Protein AF-A0A2M8G956-F1 (afdb_monomer_lite)

Radius of gyration: 16.36 Å; chains: 1; bounding box: 60×36×27 Å

Structure (mmCIF, N/CA/C/O backbone):
data_AF-A0A2M8G956-F1
#
_entry.id   AF-A0A2M8G956-F1
#
loop_
_atom_site.group_PDB
_atom_site.id
_atom_site.type_symbol
_atom_site.label_atom_id
_atom_site.label_alt_id
_atom_site.label_comp_id
_atom_site.label_asym_id
_atom_site.label_entity_id
_atom_site.label_seq_id
_atom_site.pdbx_PDB_ins_code
_atom_site.Cartn_x
_atom_site.Cartn_y
_atom_site.Cartn_z
_atom_site.occupancy
_atom_site.B_iso_or_equiv
_atom_site.auth_seq_id
_atom_site.auth_comp_id
_atom_site.auth_asym_id
_atom_site.auth_atom_id
_atom_site.pdbx_PDB_model_num
ATOM 1 N N . MET A 1 1 ? -43.376 10.471 1.735 1.00 38.88 1 MET A N 1
ATOM 2 C CA . MET A 1 1 ? -42.610 9.572 2.626 1.00 38.88 1 MET A CA 1
ATOM 3 C C . MET A 1 1 ? -41.142 9.960 2.538 1.00 38.88 1 MET A C 1
ATOM 5 O O . MET A 1 1 ? -40.530 9.727 1.507 1.00 38.88 1 MET A O 1
ATOM 9 N N . ALA A 1 2 ? -40.607 10.634 3.558 1.00 41.34 2 ALA A N 1
ATOM 10 C CA . ALA A 1 2 ? -39.191 10.993 3.606 1.00 41.34 2 ALA A CA 1
ATOM 11 C C . ALA A 1 2 ? -38.370 9.725 3.883 1.00 41.34 2 ALA A C 1
ATOM 13 O O . ALA A 1 2 ? -38.506 9.117 4.947 1.00 41.34 2 ALA A O 1
ATOM 14 N N . GLY A 1 3 ? -37.572 9.292 2.905 1.00 44.88 3 GLY A N 1
ATOM 15 C CA . GLY A 1 3 ? -36.622 8.199 3.086 1.00 44.88 3 GLY A CA 1
ATOM 16 C C . GLY A 1 3 ? -35.641 8.575 4.189 1.00 44.88 3 GLY A C 1
ATOM 17 O O . GLY A 1 3 ? -35.037 9.646 4.143 1.00 44.88 3 GLY A O 1
ATOM 18 N N . LYS A 1 4 ? -35.521 7.725 5.211 1.00 47.22 4 LYS A N 1
ATOM 19 C CA . LYS A 1 4 ? -34.513 7.879 6.262 1.00 47.22 4 LYS A CA 1
ATOM 20 C C . LYS A 1 4 ? -33.153 8.004 5.576 1.00 47.22 4 LYS A C 1
ATOM 22 O O . LYS A 1 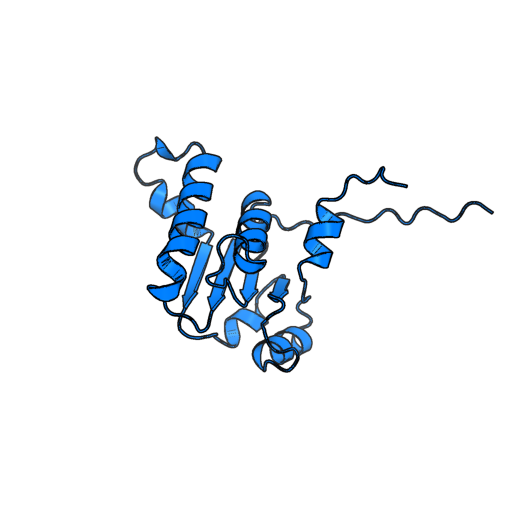4 ? -32.704 7.056 4.944 1.00 47.22 4 LYS A O 1
ATOM 27 N N . SER A 1 5 ? -32.530 9.176 5.680 1.00 52.44 5 SER A N 1
ATOM 28 C CA . SER A 1 5 ? -31.130 9.374 5.316 1.00 52.44 5 SER A CA 1
ATOM 29 C C . SER A 1 5 ? -30.309 8.358 6.111 1.00 52.44 5 SER A C 1
ATOM 31 O O . SER A 1 5 ? -30.156 8.484 7.328 1.00 52.44 5 SER A O 1
ATOM 33 N N . GLU A 1 6 ? -29.849 7.298 5.447 1.00 54.38 6 GLU A N 1
ATOM 34 C CA . GLU A 1 6 ? -28.835 6.418 6.009 1.00 54.38 6 GLU A CA 1
ATOM 35 C C . GLU A 1 6 ? -27.592 7.280 6.223 1.00 54.38 6 GLU A C 1
ATOM 37 O O . GLU A 1 6 ? -26.935 7.706 5.271 1.00 54.38 6 GLU A O 1
ATOM 42 N N . ARG A 1 7 ? -27.286 7.604 7.484 1.00 55.47 7 ARG A N 1
ATOM 43 C CA . ARG A 1 7 ? -26.011 8.234 7.823 1.00 55.47 7 ARG A CA 1
ATOM 44 C C . ARG A 1 7 ? -24.909 7.282 7.379 1.00 55.47 7 ARG A C 1
ATOM 46 O O . ARG A 1 7 ? -24.701 6.247 8.007 1.00 55.47 7 ARG A O 1
ATOM 53 N N . ILE A 1 8 ? -24.187 7.650 6.325 1.00 61.84 8 ILE A N 1
ATOM 54 C CA . ILE A 1 8 ? -22.950 6.975 5.942 1.00 61.84 8 ILE A CA 1
ATOM 55 C C . ILE A 1 8 ? -21.970 7.178 7.102 1.00 61.84 8 ILE A C 1
ATOM 57 O O . ILE A 1 8 ? -21.459 8.282 7.320 1.00 61.84 8 ILE A O 1
ATOM 61 N N . VAL A 1 9 ? -21.760 6.126 7.895 1.00 68.19 9 VAL A N 1
ATOM 62 C CA . VAL A 1 9 ? -20.783 6.118 8.987 1.00 68.19 9 VAL A CA 1
ATOM 63 C C . VAL A 1 9 ? -19.394 6.102 8.358 1.00 68.19 9 VAL A C 1
ATOM 65 O O . VAL A 1 9 ? -19.026 5.121 7.716 1.00 68.19 9 VAL A O 1
ATOM 68 N N . LYS A 1 10 ? -18.626 7.184 8.537 1.00 78.75 10 LYS A N 1
ATOM 69 C CA . LYS A 1 10 ? -17.237 7.253 8.063 1.00 78.75 10 LYS A CA 1
ATOM 70 C C . LYS A 1 10 ? -16.395 6.155 8.697 1.00 78.75 10 LYS A C 1
ATOM 72 O O . LYS A 1 10 ? -16.412 5.968 9.917 1.00 78.75 10 LYS A O 1
ATOM 77 N N . MET A 1 11 ? -15.611 5.471 7.876 1.00 86.94 11 MET A N 1
ATOM 78 C CA . MET A 1 11 ? -14.684 4.450 8.343 1.00 86.94 11 MET A CA 1
ATOM 79 C C . MET A 1 11 ? -13.494 5.081 9.087 1.00 86.94 11 MET A C 1
ATOM 81 O O . MET A 1 11 ? -12.923 6.089 8.664 1.00 86.94 11 MET A O 1
ATOM 85 N N . ASN A 1 12 ? -13.071 4.463 10.195 1.00 90.62 12 ASN A N 1
ATOM 86 C CA . ASN A 1 12 ? -11.861 4.863 10.916 1.00 90.62 12 ASN A CA 1
ATOM 87 C C . ASN A 1 12 ? -10.658 4.013 10.480 1.00 90.62 12 ASN A C 1
ATOM 89 O O . ASN A 1 12 ? -10.608 2.808 10.732 1.00 90.62 12 ASN A O 1
ATOM 93 N N . PHE A 1 13 ? -9.668 4.665 9.869 1.00 93.56 13 PHE A N 1
ATOM 94 C CA . PHE A 1 13 ? -8.427 4.041 9.398 1.00 93.56 13 PHE A CA 1
ATOM 95 C C . PHE A 1 13 ? -7.213 4.310 10.306 1.00 93.56 13 PHE A C 1
ATOM 97 O O . PHE A 1 13 ? -6.128 3.790 10.046 1.00 93.56 13 PHE A O 1
ATOM 104 N N . GLY A 1 14 ? -7.362 5.107 11.368 1.00 92.06 14 GLY A N 1
ATOM 105 C CA . GLY A 1 14 ? -6.257 5.455 12.262 1.00 92.06 14 GLY A CA 1
ATOM 106 C C . GLY A 1 14 ? -5.654 4.223 12.940 1.00 92.06 14 GLY A C 1
ATOM 107 O O . GLY A 1 14 ? -6.378 3.396 13.487 1.00 92.06 14 GLY A O 1
ATOM 108 N N . ASN A 1 15 ? -4.322 4.092 12.891 1.00 91.69 15 ASN A N 1
ATOM 109 C CA . ASN A 1 15 ? -3.542 2.964 13.427 1.00 91.69 15 ASN A CA 1
ATOM 110 C C . ASN A 1 15 ? -3.891 1.573 12.850 1.00 91.69 15 ASN A C 1
ATOM 112 O O . ASN A 1 15 ? -3.291 0.577 13.256 1.00 91.69 15 ASN A O 1
ATOM 116 N N . LYS A 1 16 ? -4.805 1.489 11.877 1.00 95.75 16 LYS A N 1
ATOM 117 C CA . LYS A 1 16 ? -5.182 0.239 11.211 1.00 95.75 16 LYS A CA 1
ATOM 118 C C . LYS A 1 16 ? -4.079 -0.242 10.277 1.00 95.75 16 LYS A C 1
ATOM 120 O O . LYS A 1 16 ? -3.449 0.572 9.601 1.00 95.75 16 LYS A O 1
ATOM 125 N N . LYS A 1 17 ? -3.850 -1.556 10.224 1.00 97.12 17 LYS A N 1
ATOM 126 C CA . LYS A 1 17 ? -2.932 -2.198 9.275 1.00 97.12 17 LYS A CA 1
ATOM 127 C C . LYS A 1 17 ? -3.629 -2.318 7.926 1.00 97.12 17 LYS A C 1
ATOM 129 O O . LYS A 1 17 ? -4.493 -3.173 7.739 1.00 97.12 17 LYS A O 1
ATOM 134 N N . ILE A 1 18 ? -3.247 -1.465 6.984 1.00 97.88 18 ILE A N 1
ATOM 135 C CA . ILE A 1 18 ? -3.826 -1.432 5.642 1.00 97.88 18 ILE A CA 1
ATOM 136 C C . ILE A 1 18 ? -2.815 -1.972 4.647 1.00 97.88 18 ILE A C 1
ATOM 138 O O . ILE A 1 18 ? -1.702 -1.455 4.522 1.00 97.88 18 ILE A O 1
ATOM 142 N N . ILE A 1 19 ? -3.222 -3.003 3.913 1.00 98.31 19 ILE A N 1
ATOM 143 C CA . ILE A 1 19 ? -2.446 -3.507 2.786 1.00 98.31 19 ILE A CA 1
ATOM 144 C C . ILE A 1 19 ? -2.890 -2.818 1.517 1.00 98.31 19 ILE A C 1
ATOM 146 O O . ILE A 1 19 ? -4.066 -2.843 1.170 1.00 98.31 19 ILE A O 1
ATOM 150 N N . ILE A 1 20 ? -1.930 -2.268 0.787 1.00 98.19 20 ILE A N 1
ATOM 151 C CA . ILE A 1 20 ? -2.147 -1.742 -0.556 1.00 98.19 20 ILE A CA 1
ATOM 152 C C . ILE A 1 20 ? -1.557 -2.751 -1.524 1.00 98.19 20 ILE A C 1
ATOM 154 O O . ILE A 1 20 ? -0.337 -2.875 -1.642 1.00 98.19 20 ILE A O 1
ATOM 158 N N . MET A 1 21 ? -2.433 -3.503 -2.187 1.00 98.12 21 MET A N 1
ATOM 159 C CA . MET A 1 21 ? -2.035 -4.470 -3.199 1.00 98.12 21 MET A CA 1
ATOM 160 C C . MET A 1 21 ? -2.024 -3.785 -4.566 1.00 98.12 21 MET A C 1
ATOM 162 O O . MET A 1 21 ? -3.079 -3.492 -5.131 1.00 98.12 21 MET A O 1
ATOM 166 N N . GLY A 1 22 ? -0.818 -3.551 -5.082 1.00 97.25 22 GLY A N 1
ATOM 167 C CA . GLY A 1 22 ? -0.551 -2.830 -6.322 1.00 97.25 22 GLY A CA 1
ATOM 168 C C . GLY A 1 22 ? -0.388 -1.329 -6.089 1.00 97.25 22 GLY A C 1
ATOM 169 O O . GLY A 1 22 ? -1.371 -0.589 -6.077 1.00 97.25 22 GLY A O 1
ATOM 170 N N . LEU A 1 23 ? 0.856 -0.861 -5.969 1.00 96.75 23 LEU A N 1
ATOM 171 C CA . LEU A 1 23 ? 1.163 0.573 -5.964 1.00 96.75 23 LEU A CA 1
ATOM 172 C C . LEU A 1 23 ? 0.998 1.152 -7.375 1.00 96.75 23 LEU A C 1
ATOM 174 O O . LEU A 1 23 ? 0.397 2.210 -7.551 1.00 96.75 23 LEU A O 1
ATOM 178 N N . GLY A 1 24 ? 1.477 0.411 -8.381 1.00 95.12 24 GLY A N 1
ATOM 179 C CA . GLY A 1 24 ? 1.518 0.867 -9.768 1.00 95.12 24 GLY A CA 1
ATOM 180 C C . GLY A 1 24 ? 2.617 1.903 -10.025 1.00 95.12 24 GLY A C 1
ATOM 181 O O . GLY A 1 24 ? 3.129 2.533 -9.109 1.00 95.12 24 GLY A O 1
ATOM 182 N N . SER A 1 25 ? 3.008 2.062 -11.290 1.00 93.62 25 SER A N 1
ATOM 183 C CA . SER A 1 25 ? 4.032 3.029 -11.719 1.00 93.62 25 SER A CA 1
ATOM 184 C C . SER A 1 25 ? 3.436 4.336 -12.252 1.00 93.62 25 SER A C 1
ATOM 186 O O . SER A 1 25 ? 4.138 5.344 -12.322 1.00 93.62 25 SER A O 1
ATOM 188 N N . TYR A 1 26 ? 2.145 4.340 -12.605 1.00 94.19 26 TYR A N 1
ATOM 189 C CA . TYR A 1 26 ? 1.471 5.506 -13.172 1.00 94.19 26 TYR A CA 1
ATOM 190 C C . TYR A 1 26 ? 1.423 6.663 -12.172 1.00 94.19 26 TYR A C 1
ATOM 192 O O . TYR A 1 26 ? 1.051 6.460 -11.014 1.00 94.19 26 TYR A O 1
ATOM 200 N N . LYS A 1 27 ? 1.804 7.869 -12.623 1.00 90.06 27 LYS A N 1
ATOM 201 C CA . LYS A 1 27 ? 1.970 9.060 -11.772 1.00 90.06 27 LYS A CA 1
ATOM 202 C C . LYS A 1 27 ? 0.754 9.284 -10.883 1.00 90.06 27 LYS A C 1
ATOM 204 O O . LYS A 1 27 ? 0.935 9.404 -9.679 1.00 90.06 27 LYS A O 1
ATOM 209 N N . ASP A 1 28 ? -0.441 9.234 -11.459 1.00 90.81 28 ASP A N 1
ATOM 210 C CA . ASP A 1 28 ? -1.705 9.501 -10.767 1.00 90.81 28 ASP A CA 1
ATOM 211 C C . ASP A 1 28 ? -2.566 8.235 -10.661 1.00 90.81 28 ASP A C 1
ATOM 213 O O . ASP A 1 28 ? -3.785 8.249 -10.811 1.00 90.81 28 ASP A O 1
ATOM 217 N N . GLY A 1 29 ? -1.900 7.097 -10.434 1.00 93.06 29 GLY A N 1
ATOM 218 C CA . GLY A 1 29 ? -2.551 5.802 -10.270 1.00 93.06 29 GLY A CA 1
ATOM 219 C C . GLY A 1 29 ? -3.298 5.669 -8.941 1.00 93.06 29 GLY A C 1
ATOM 220 O O . GLY A 1 29 ? -2.931 6.261 -7.926 1.00 93.06 29 GLY A O 1
ATOM 221 N N . SER A 1 30 ? -4.312 4.807 -8.925 1.00 94.12 30 SER A N 1
ATOM 222 C CA . SER A 1 30 ? -5.104 4.478 -7.730 1.00 94.12 30 SER A CA 1
ATOM 223 C C . SER A 1 30 ? -4.254 4.025 -6.541 1.00 94.12 30 SER A C 1
ATOM 225 O O . SER A 1 30 ? -4.509 4.429 -5.412 1.00 94.12 30 SER A O 1
ATOM 227 N N . GLY A 1 31 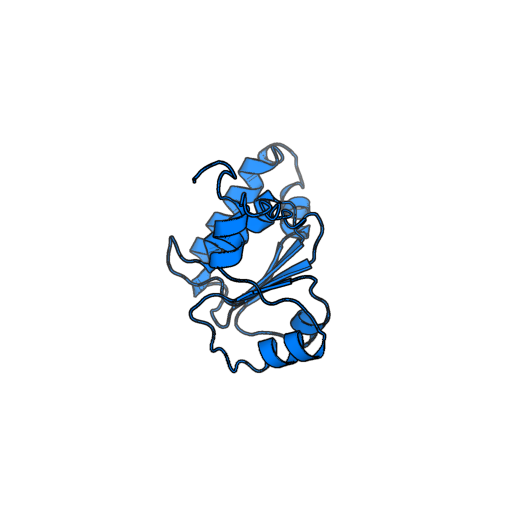? -3.204 3.229 -6.773 1.00 96.00 31 GLY A N 1
ATOM 228 C CA . GLY A 1 31 ? -2.347 2.712 -5.704 1.00 96.00 31 GLY A CA 1
ATOM 229 C C . GLY A 1 31 ? -1.613 3.805 -4.920 1.00 96.00 31 GLY A C 1
ATOM 230 O O . GLY A 1 31 ? -1.634 3.784 -3.688 1.00 96.00 31 GLY A O 1
ATOM 231 N N . ILE A 1 32 ? -1.004 4.785 -5.601 1.00 95.56 32 ILE A N 1
ATOM 232 C CA . ILE A 1 32 ? -0.345 5.914 -4.922 1.00 95.56 32 ILE A CA 1
ATOM 233 C C . ILE A 1 32 ? -1.369 6.841 -4.261 1.00 95.56 32 ILE A C 1
ATOM 235 O O . ILE A 1 32 ? -1.162 7.259 -3.123 1.00 95.56 32 ILE A O 1
ATOM 239 N N . SER A 1 33 ? -2.500 7.107 -4.918 1.00 94.56 33 SER A N 1
ATOM 240 C CA . SER A 1 33 ? -3.583 7.918 -4.352 1.00 94.56 33 SER A CA 1
ATOM 241 C C . SER A 1 33 ? -4.140 7.298 -3.069 1.00 94.56 33 SER A C 1
ATOM 243 O O . SER A 1 33 ? -4.285 7.988 -2.059 1.00 94.56 33 SER A O 1
ATOM 245 N N . ALA A 1 34 ? -4.350 5.980 -3.062 1.00 95.81 34 ALA A N 1
ATOM 246 C CA . ALA A 1 34 ? -4.758 5.231 -1.882 1.00 95.81 34 ALA A CA 1
ATOM 247 C C . ALA A 1 34 ? -3.708 5.287 -0.769 1.00 95.81 34 ALA A C 1
ATOM 249 O O . ALA A 1 34 ? -4.052 5.533 0.386 1.00 95.81 34 ALA A O 1
ATOM 250 N N . ALA A 1 35 ? -2.424 5.124 -1.103 1.00 95.12 35 ALA A N 1
ATOM 251 C CA . ALA A 1 35 ? -1.345 5.223 -0.123 1.00 95.12 35 ALA A CA 1
ATOM 252 C C . ALA A 1 35 ? -1.321 6.588 0.564 1.00 95.12 35 ALA A C 1
ATOM 254 O O . ALA A 1 35 ? -1.293 6.656 1.792 1.00 95.12 35 ALA A O 1
ATOM 255 N N . LEU A 1 36 ? -1.415 7.669 -0.210 1.00 92.38 36 LEU A N 1
ATOM 256 C CA . LEU A 1 36 ? -1.464 9.033 0.316 1.00 92.38 36 LEU A CA 1
ATOM 257 C C . LEU A 1 36 ? -2.719 9.276 1.168 1.00 92.38 36 LEU A C 1
ATOM 259 O O . LEU A 1 36 ? -2.631 9.892 2.233 1.00 92.38 36 LEU A O 1
ATOM 263 N N . PHE A 1 37 ? -3.875 8.761 0.741 1.00 93.06 37 PHE A N 1
ATOM 264 C CA . PHE A 1 37 ? -5.125 8.852 1.494 1.00 93.06 37 PHE A CA 1
ATOM 265 C C . PHE A 1 37 ? -5.016 8.170 2.864 1.00 93.06 37 PHE A C 1
ATOM 267 O O . PHE A 1 37 ? -5.237 8.810 3.893 1.00 93.06 37 PHE A O 1
ATOM 274 N N . PHE A 1 38 ? -4.621 6.898 2.913 1.00 93.62 38 PHE A N 1
ATOM 275 C CA . PHE A 1 38 ? -4.540 6.162 4.178 1.00 93.62 38 PHE A CA 1
ATOM 276 C C . PHE A 1 38 ? -3.417 6.681 5.083 1.00 93.62 38 PHE A C 1
ATOM 278 O O . PHE A 1 38 ? -3.598 6.774 6.299 1.00 93.62 38 PHE A O 1
ATOM 285 N N . ALA A 1 39 ? -2.299 7.118 4.497 1.00 89.88 39 ALA A N 1
ATOM 286 C CA . ALA A 1 39 ? -1.249 7.841 5.207 1.00 89.88 39 ALA A CA 1
ATOM 287 C C . ALA A 1 39 ? -1.794 9.102 5.894 1.00 89.88 39 ALA A C 1
ATOM 289 O O . ALA A 1 39 ? -1.542 9.331 7.078 1.00 89.88 39 ALA A O 1
ATOM 290 N N . LYS A 1 40 ? -2.601 9.903 5.181 1.00 87.62 40 LYS A N 1
ATOM 291 C CA . LYS A 1 40 ? -3.261 11.106 5.715 1.00 87.62 40 LYS A CA 1
ATOM 292 C C . LYS A 1 40 ? -4.195 10.790 6.888 1.00 87.62 40 LYS A C 1
ATOM 294 O O . LYS A 1 40 ? -4.305 11.620 7.790 1.00 87.62 40 LYS A O 1
ATOM 299 N N . LYS A 1 41 ? -4.820 9.609 6.900 1.00 89.44 41 LYS A N 1
ATOM 300 C CA . LYS A 1 41 ? -5.679 9.119 7.996 1.00 89.44 41 LYS A CA 1
ATOM 301 C C . LYS A 1 41 ? -4.899 8.457 9.147 1.00 89.44 41 LYS A C 1
ATOM 303 O O . LYS A 1 41 ? -5.517 8.021 10.112 1.00 89.44 41 LYS A O 1
ATOM 308 N N . GLY A 1 42 ? -3.566 8.386 9.079 1.00 87.94 42 GLY A N 1
ATOM 309 C CA . GLY A 1 42 ? -2.725 7.839 10.150 1.00 87.94 42 GLY A CA 1
ATOM 310 C C . GLY A 1 42 ? -2.692 6.308 10.220 1.00 87.94 42 GLY A C 1
ATOM 311 O O . GLY A 1 42 ? -2.393 5.760 11.283 1.00 87.94 42 GLY A O 1
ATOM 312 N N . ALA A 1 43 ? -3.007 5.621 9.120 1.00 92.69 43 ALA A N 1
ATOM 313 C CA . ALA A 1 43 ? -2.928 4.167 9.027 1.00 92.69 43 ALA A CA 1
ATOM 314 C C . ALA A 1 43 ? -1.475 3.655 9.021 1.00 92.69 43 ALA A C 1
ATOM 316 O O . ALA A 1 43 ? -0.542 4.375 8.660 1.00 92.69 43 ALA A O 1
ATOM 317 N N . ASN A 1 44 ? -1.305 2.383 9.379 1.00 93.75 44 ASN A N 1
ATOM 318 C CA . ASN A 1 44 ? -0.064 1.633 9.226 1.00 93.75 44 ASN A CA 1
ATOM 319 C C . ASN A 1 44 ? -0.106 0.889 7.887 1.00 93.75 44 ASN A C 1
ATOM 321 O O . ASN A 1 44 ? -0.887 -0.047 7.712 1.00 93.75 44 ASN A O 1
ATOM 325 N N . LEU A 1 45 ? 0.711 1.306 6.927 1.00 95.62 45 LEU A N 1
ATOM 326 C CA . LEU A 1 45 ? 0.680 0.793 5.565 1.00 95.62 45 LEU A CA 1
ATOM 327 C C . LEU A 1 45 ? 1.664 -0.358 5.371 1.00 95.62 45 LEU A C 1
ATOM 329 O O . LEU A 1 45 ? 2.829 -0.288 5.766 1.00 95.62 45 LEU A O 1
ATOM 333 N N . LEU A 1 46 ? 1.212 -1.387 4.663 1.00 97.38 46 LEU A N 1
ATOM 334 C CA . LEU A 1 46 ? 2.080 -2.328 3.970 1.00 97.38 46 LEU A CA 1
ATOM 335 C C . LEU A 1 46 ? 1.738 -2.281 2.484 1.00 97.38 46 LEU A C 1
ATOM 337 O O . LEU A 1 46 ? 0.660 -2.689 2.057 1.00 97.38 46 LEU A O 1
ATOM 341 N N . ILE A 1 47 ? 2.666 -1.769 1.687 1.00 97.62 47 ILE A N 1
ATOM 342 C CA . ILE A 1 47 ? 2.515 -1.652 0.240 1.00 97.62 47 ILE A CA 1
ATOM 343 C C . ILE A 1 47 ? 3.180 -2.859 -0.401 1.00 97.62 47 ILE A C 1
ATOM 345 O O . ILE A 1 47 ? 4.359 -3.128 -0.161 1.00 97.62 47 ILE A O 1
ATOM 349 N N . THR A 1 48 ? 2.434 -3.590 -1.224 1.00 98.31 48 THR A N 1
ATOM 350 C CA . THR A 1 48 ? 2.955 -4.766 -1.913 1.00 98.31 48 THR A CA 1
ATOM 351 C C . THR A 1 48 ? 2.668 -4.738 -3.404 1.00 98.31 48 THR A C 1
ATOM 353 O O . THR A 1 48 ? 1.561 -4.418 -3.831 1.00 98.31 48 THR A O 1
ATOM 356 N N . ASP A 1 49 ? 3.672 -5.074 -4.208 1.00 98.31 49 ASP A N 1
ATOM 357 C CA . ASP A 1 49 ? 3.602 -5.044 -5.669 1.00 98.31 49 ASP A CA 1
ATOM 358 C C . ASP A 1 49 ? 4.523 -6.124 -6.256 1.00 98.31 49 ASP A C 1
ATOM 360 O O . ASP A 1 49 ? 5.549 -6.469 -5.663 1.00 98.31 49 ASP A O 1
ATOM 364 N N . LEU A 1 50 ? 4.157 -6.652 -7.425 1.00 97.81 50 LEU A N 1
ATOM 365 C CA . LEU A 1 50 ? 5.020 -7.553 -8.192 1.00 97.81 50 LEU A CA 1
ATOM 366 C C . LEU A 1 50 ? 6.160 -6.794 -8.876 1.00 97.81 50 LEU A C 1
ATOM 368 O O . LEU A 1 50 ? 7.191 -7.388 -9.167 1.00 97.81 50 LEU A O 1
ATOM 372 N N . LYS A 1 51 ? 6.002 -5.485 -9.100 1.00 97.69 51 LYS A N 1
ATOM 373 C CA . LYS A 1 51 ? 7.090 -4.620 -9.555 1.00 97.69 51 LYS A CA 1
ATOM 374 C C . LYS A 1 51 ? 8.161 -4.483 -8.480 1.00 97.69 51 LYS A C 1
ATOM 376 O O . LYS A 1 51 ? 7.893 -4.503 -7.275 1.00 97.69 51 LYS A O 1
ATOM 381 N N . THR A 1 52 ? 9.392 -4.310 -8.928 1.00 97.94 52 THR A N 1
ATOM 382 C CA . THR A 1 52 ? 10.567 -4.119 -8.081 1.00 97.94 52 THR A CA 1
ATOM 383 C C . THR A 1 52 ? 10.637 -2.705 -7.501 1.00 97.94 52 THR A C 1
ATOM 385 O O . THR A 1 52 ? 9.971 -1.768 -7.948 1.00 97.94 52 THR A O 1
ATOM 388 N N . LYS A 1 53 ? 11.530 -2.517 -6.520 1.00 96.56 53 LYS A N 1
ATOM 389 C CA . LYS A 1 53 ? 11.843 -1.193 -5.962 1.00 96.56 53 LYS A CA 1
ATOM 390 C C . LYS A 1 53 ? 12.306 -0.201 -7.032 1.00 96.56 53 LYS A C 1
ATOM 392 O O . LYS A 1 53 ? 11.949 0.969 -6.952 1.00 96.56 53 LYS A O 1
ATOM 397 N N . LYS A 1 54 ? 13.078 -0.660 -8.026 1.00 97.44 54 LYS A N 1
ATOM 398 C CA . LYS A 1 54 ? 13.597 0.188 -9.111 1.00 97.44 54 LYS A CA 1
ATOM 399 C C . LYS A 1 54 ? 12.460 0.728 -9.978 1.00 97.44 54 LYS A C 1
ATOM 401 O O . LYS A 1 54 ? 12.406 1.925 -10.229 1.00 97.44 54 LYS A O 1
ATOM 406 N N . GLU A 1 55 ? 11.529 -0.135 -10.372 1.00 97.69 55 GLU A N 1
ATOM 407 C CA . GLU A 1 55 ? 10.374 0.241 -11.201 1.00 97.69 55 GLU A CA 1
ATOM 408 C C . GLU A 1 55 ? 9.402 1.188 -10.483 1.00 97.69 55 GLU A C 1
ATOM 410 O O . GLU A 1 55 ? 8.711 1.977 -11.124 1.00 97.69 55 GLU A O 1
ATOM 415 N N . LEU A 1 56 ? 9.350 1.123 -9.151 1.00 97.50 56 LEU A N 1
ATOM 416 C CA . LEU A 1 56 ? 8.459 1.933 -8.316 1.00 97.50 56 LEU A CA 1
ATOM 417 C C . LEU A 1 56 ? 9.151 3.128 -7.648 1.00 97.50 56 LEU A C 1
ATOM 419 O O . LEU A 1 56 ? 8.525 3.829 -6.851 1.00 97.50 56 LEU A O 1
ATOM 423 N N . ALA A 1 57 ? 10.425 3.384 -7.955 1.00 95.44 57 ALA A N 1
ATOM 424 C CA . ALA A 1 57 ? 11.251 4.350 -7.230 1.00 95.44 57 ALA A CA 1
ATOM 425 C C . ALA A 1 57 ? 10.636 5.760 -7.187 1.00 95.44 57 ALA A C 1
ATOM 427 O O . ALA A 1 57 ? 10.658 6.412 -6.144 1.00 95.44 57 ALA A O 1
ATOM 428 N N . SER A 1 58 ? 10.038 6.214 -8.293 1.00 95.38 58 SER A N 1
ATOM 429 C CA . SER A 1 58 ? 9.382 7.525 -8.374 1.00 95.38 58 SER A CA 1
ATOM 430 C C . SER A 1 58 ? 8.187 7.646 -7.420 1.00 95.38 58 SER A C 1
ATOM 432 O O . SER A 1 58 ? 8.033 8.664 -6.746 1.00 95.38 58 SER A O 1
ATOM 434 N N . GLN A 1 59 ? 7.376 6.593 -7.311 1.00 95.00 59 GLN A N 1
ATOM 435 C CA . GLN A 1 59 ? 6.189 6.554 -6.453 1.00 95.00 59 GLN A CA 1
ATOM 436 C C . GLN A 1 59 ? 6.559 6.446 -4.977 1.00 95.00 59 GLN A C 1
ATOM 438 O O . GLN A 1 59 ? 5.992 7.146 -4.140 1.00 95.00 59 GLN A O 1
ATOM 443 N N . ILE A 1 60 ? 7.563 5.624 -4.663 1.00 93.44 60 ILE A N 1
ATOM 444 C CA . ILE A 1 60 ? 8.114 5.509 -3.309 1.00 93.44 60 ILE A CA 1
ATOM 445 C C . ILE A 1 60 ? 8.652 6.870 -2.855 1.00 93.44 60 ILE A C 1
ATOM 447 O O . ILE A 1 60 ? 8.267 7.354 -1.793 1.00 93.44 60 ILE A O 1
ATOM 451 N N . LYS A 1 61 ? 9.446 7.547 -3.698 1.00 91.25 61 LYS A N 1
ATOM 452 C CA . LYS A 1 61 ? 9.972 8.889 -3.404 1.00 91.25 61 LYS A CA 1
ATOM 453 C C . LYS A 1 61 ? 8.855 9.909 -3.173 1.00 91.25 61 LYS A C 1
ATOM 455 O O . LYS A 1 61 ? 8.964 10.742 -2.272 1.00 91.25 61 LYS A O 1
ATOM 460 N N . ARG A 1 62 ? 7.775 9.851 -3.964 1.00 90.25 62 ARG A N 1
ATOM 461 C CA . ARG A 1 62 ? 6.591 10.710 -3.787 1.00 90.25 62 ARG A CA 1
ATOM 462 C C . ARG A 1 62 ? 5.941 10.479 -2.422 1.00 90.25 62 ARG A C 1
ATOM 464 O O . ARG A 1 62 ? 5.635 11.449 -1.730 1.00 90.25 62 ARG A O 1
ATOM 471 N N . LEU A 1 63 ? 5.764 9.222 -2.022 1.00 88.62 63 LEU A N 1
ATOM 472 C CA . LEU A 1 63 ? 5.166 8.876 -0.734 1.00 88.62 63 LEU A CA 1
ATOM 473 C C . LEU A 1 63 ? 6.057 9.301 0.446 1.00 88.62 63 LEU A C 1
ATOM 475 O O . LEU A 1 63 ? 5.566 9.917 1.389 1.00 88.62 63 LEU A O 1
ATOM 479 N N . GLU A 1 64 ? 7.367 9.059 0.368 1.00 84.81 64 GLU A N 1
ATOM 480 C CA . GLU A 1 64 ? 8.341 9.513 1.372 1.00 84.81 64 GLU A CA 1
ATOM 481 C C . GLU A 1 64 ? 8.329 11.040 1.528 1.00 84.81 64 GLU A C 1
ATOM 483 O O . GLU A 1 64 ? 8.277 11.559 2.643 1.00 84.81 64 GLU A O 1
ATOM 488 N N . SER A 1 65 ? 8.301 11.764 0.406 1.00 85.00 65 SER A N 1
ATOM 489 C CA . SER A 1 65 ? 8.265 13.231 0.389 1.00 85.00 65 SER A CA 1
ATOM 490 C C . SER A 1 65 ? 6.975 13.776 1.011 1.00 85.00 65 SER A C 1
ATOM 492 O O . SER A 1 65 ? 7.015 14.738 1.778 1.00 85.00 65 SER A O 1
ATOM 494 N N . PHE A 1 66 ? 5.831 13.136 0.743 1.00 83.38 66 PHE A N 1
ATOM 495 C CA . PHE A 1 66 ? 4.557 13.479 1.379 1.00 83.38 66 PHE A CA 1
ATOM 496 C C . PHE A 1 66 ? 4.612 13.321 2.905 1.00 83.38 66 PHE A C 1
ATOM 498 O O . PHE A 1 66 ? 4.181 14.212 3.640 1.00 83.38 66 PHE A O 1
ATOM 505 N N . PHE A 1 67 ? 5.163 12.209 3.392 1.00 75.56 67 PHE A N 1
ATOM 506 C CA . PHE A 1 67 ? 5.309 11.950 4.825 1.00 75.56 67 PHE A CA 1
ATOM 507 C C . PHE A 1 67 ? 6.222 12.969 5.523 1.00 75.56 67 PHE A C 1
ATOM 509 O O . PHE A 1 67 ? 5.874 13.475 6.596 1.00 75.56 67 PHE A O 1
ATOM 516 N N . LEU A 1 68 ? 7.353 13.307 4.899 1.00 73.50 68 LEU A N 1
ATOM 517 C CA . LEU A 1 68 ? 8.289 14.316 5.404 1.00 73.50 68 LEU A CA 1
AT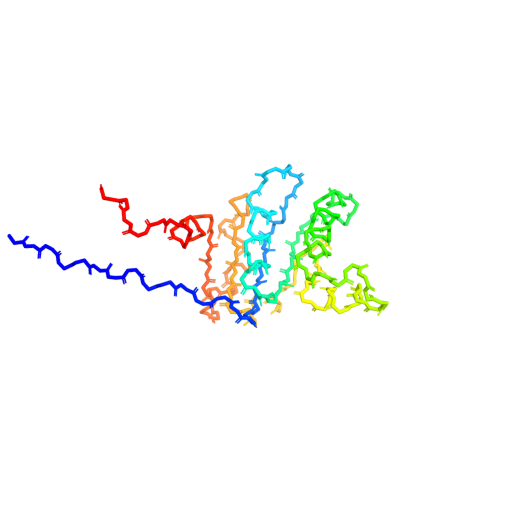OM 518 C C . LEU A 1 68 ? 7.627 15.693 5.533 1.00 73.50 68 LEU A C 1
ATOM 520 O O . LEU A 1 68 ? 7.743 16.334 6.577 1.00 73.50 68 LEU A O 1
ATOM 524 N N . ALA A 1 69 ? 6.880 16.121 4.511 1.00 75.25 69 ALA A N 1
ATOM 525 C CA . ALA A 1 69 ? 6.188 17.409 4.523 1.00 75.25 69 ALA A CA 1
ATOM 526 C C . ALA A 1 69 ? 5.081 17.480 5.590 1.00 75.25 69 ALA A C 1
ATOM 528 O O . ALA A 1 69 ? 4.909 18.502 6.250 1.00 75.25 69 ALA A O 1
ATOM 529 N N . ARG A 1 70 ? 4.324 16.392 5.777 1.00 68.62 70 ARG A N 1
ATOM 530 C CA . ARG A 1 70 ? 3.111 16.387 6.611 1.00 68.62 70 ARG A CA 1
ATOM 531 C C . ARG A 1 70 ? 3.386 16.420 8.112 1.00 68.62 70 ARG A C 1
ATOM 533 O O . ARG A 1 70 ? 2.549 16.883 8.879 1.00 68.62 70 ARG A O 1
ATOM 540 N N . THR A 1 71 ? 4.510 15.872 8.547 1.00 61.00 71 THR A N 1
ATOM 541 C CA . THR A 1 71 ? 4.755 15.645 9.975 1.00 61.00 71 THR A CA 1
ATOM 542 C C . THR A 1 71 ? 5.469 16.803 10.666 1.00 61.00 71 THR A C 1
ATOM 544 O O . THR A 1 71 ? 5.659 16.753 11.875 1.00 61.00 71 THR A O 1
ATOM 547 N N . GLY A 1 72 ? 5.911 17.829 9.924 1.00 57.84 72 GLY A N 1
ATOM 548 C CA . GLY A 1 72 ? 6.806 18.872 10.448 1.00 57.84 72 GLY A CA 1
ATOM 549 C C . GLY A 1 72 ? 8.173 18.332 10.898 1.00 57.84 72 GLY A C 1
ATOM 550 O O . GLY A 1 72 ? 9.057 19.101 11.267 1.00 57.84 72 GLY A O 1
ATOM 551 N N . LEU A 1 73 ? 8.365 17.010 10.817 1.00 55.25 73 LEU A N 1
ATOM 552 C CA . LEU A 1 73 ? 9.529 16.289 11.301 1.00 55.25 73 LEU A CA 1
ATOM 553 C C . LEU A 1 73 ? 10.742 16.449 10.387 1.00 55.25 73 LEU A C 1
ATOM 555 O O . LEU A 1 73 ? 11.827 16.053 10.783 1.00 55.25 73 LEU A O 1
ATOM 559 N N . ALA A 1 74 ? 10.597 17.071 9.211 1.00 58.88 74 ALA A N 1
ATOM 560 C CA . ALA A 1 74 ? 11.719 17.395 8.327 1.00 58.88 74 ALA A CA 1
ATOM 561 C C . ALA A 1 74 ? 12.856 18.167 9.036 1.00 58.88 74 ALA A C 1
ATOM 563 O O . ALA A 1 74 ? 13.976 18.178 8.540 1.00 58.88 74 ALA A O 1
ATOM 564 N N . ARG A 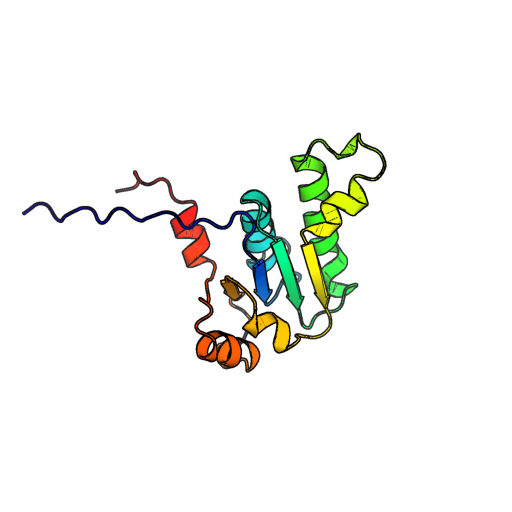1 75 ? 12.569 18.796 10.188 1.00 58.16 75 ARG A N 1
ATOM 565 C CA . ARG A 1 75 ? 13.526 19.536 11.025 1.00 58.16 75 ARG A CA 1
ATOM 566 C C . ARG A 1 75 ? 14.068 18.762 12.235 1.00 58.16 75 ARG A C 1
ATOM 568 O O . ARG A 1 75 ? 14.879 19.312 12.966 1.00 58.16 75 ARG A O 1
ATOM 575 N N . ILE A 1 76 ? 13.613 17.532 12.482 1.00 61.38 76 ILE A N 1
ATOM 576 C CA . ILE A 1 76 ? 14.034 16.728 13.639 1.00 61.38 76 ILE A CA 1
ATOM 577 C C . ILE A 1 76 ? 15.007 15.648 13.169 1.00 61.38 76 ILE A C 1
ATOM 579 O O . ILE A 1 76 ? 14.676 14.845 12.299 1.00 61.38 76 ILE A O 1
ATOM 583 N N . GLU A 1 77 ? 16.199 15.600 13.746 1.00 56.28 77 GLU A N 1
ATOM 584 C CA . GLU A 1 77 ? 17.193 14.558 13.476 1.00 56.28 77 GLU A CA 1
ATOM 585 C C . GLU A 1 77 ? 16.657 13.166 13.892 1.00 56.28 77 GLU A C 1
ATOM 587 O O . GLU A 1 77 ? 15.987 13.027 14.913 1.00 56.28 77 GLU A O 1
ATOM 592 N N . GLY A 1 78 ? 16.839 12.132 13.058 1.00 58.03 78 GLY A N 1
ATOM 593 C CA . GLY A 1 78 ? 16.280 10.780 13.288 1.00 58.03 78 GLY A CA 1
ATOM 594 C C . GLY A 1 78 ? 14.775 10.608 12.988 1.00 58.03 78 GLY A C 1
ATOM 595 O O . GLY A 1 78 ? 14.197 9.533 13.162 1.00 58.03 78 GLY A O 1
ATOM 596 N N . SER A 1 79 ? 14.103 11.650 12.494 1.00 57.56 79 SER A N 1
ATOM 597 C CA . SER A 1 79 ? 12.691 11.602 12.080 1.00 57.56 79 SER A CA 1
ATOM 598 C C . SER A 1 79 ? 12.400 10.703 10.879 1.00 57.56 79 SER A C 1
ATOM 600 O O . SER A 1 79 ? 11.288 10.179 10.758 1.00 57.56 79 SER A O 1
ATOM 602 N N . LYS A 1 80 ? 13.384 10.525 9.991 1.00 56.75 80 LYS A N 1
ATOM 603 C CA . LYS A 1 80 ? 13.273 9.681 8.801 1.00 56.75 80 LYS A CA 1
ATOM 604 C C . LYS A 1 80 ? 12.992 8.230 9.200 1.00 56.75 80 LYS A C 1
ATOM 606 O O . LYS A 1 80 ? 12.043 7.648 8.679 1.00 56.75 80 LYS A O 1
ATOM 611 N N . GLU A 1 81 ? 13.702 7.693 10.194 1.00 56.91 81 GLU A N 1
ATOM 612 C CA . GLU A 1 81 ? 13.412 6.389 10.801 1.00 56.91 81 GLU A CA 1
ATOM 613 C C . GLU A 1 81 ? 11.984 6.315 11.358 1.00 56.91 81 GLU A C 1
ATOM 615 O O . GLU A 1 81 ? 11.254 5.379 11.032 1.00 56.91 81 GLU A O 1
ATOM 620 N N . ARG A 1 82 ? 11.541 7.315 12.140 1.00 53.28 82 ARG A N 1
ATOM 621 C CA . ARG A 1 82 ? 10.181 7.355 12.722 1.00 53.28 82 ARG A CA 1
ATOM 622 C C . ARG A 1 82 ? 9.078 7.393 11.658 1.00 53.28 82 ARG A C 1
ATOM 624 O O . ARG A 1 82 ? 8.055 6.733 11.829 1.00 53.28 82 ARG A O 1
ATOM 631 N N . LEU A 1 83 ? 9.286 8.103 10.551 1.00 56.03 83 LEU A N 1
ATOM 632 C CA . LEU A 1 83 ? 8.367 8.159 9.405 1.00 56.03 83 LEU A CA 1
ATOM 633 C C . LEU A 1 83 ? 8.299 6.838 8.635 1.00 56.03 83 LEU A C 1
ATOM 635 O O . LEU A 1 83 ? 7.214 6.389 8.257 1.00 56.03 83 LEU A O 1
ATOM 639 N N . LEU A 1 84 ? 9.448 6.186 8.459 1.00 59.47 84 LEU A N 1
ATOM 640 C CA . LEU A 1 84 ? 9.558 4.876 7.823 1.00 59.47 84 LEU A CA 1
ATOM 641 C C . LEU A 1 84 ? 8.936 3.751 8.671 1.00 59.47 84 LEU A C 1
ATOM 643 O O . LEU A 1 84 ? 8.623 2.692 8.131 1.00 59.47 84 LEU A O 1
ATOM 647 N N . THR A 1 85 ? 8.668 3.966 9.969 1.00 63.97 85 THR A N 1
ATOM 648 C CA . THR A 1 85 ? 8.034 2.928 10.809 1.00 63.97 85 THR A CA 1
ATOM 649 C C . THR A 1 85 ? 6.605 2.580 10.391 1.00 63.97 85 THR A C 1
ATOM 651 O O . THR A 1 85 ? 6.194 1.426 10.540 1.00 63.97 85 THR A O 1
ATOM 654 N N . ARG A 1 86 ? 5.843 3.547 9.855 1.00 81.69 86 ARG A N 1
ATOM 655 C CA . ARG A 1 86 ? 4.414 3.359 9.544 1.00 81.69 86 ARG A CA 1
ATOM 656 C C . ARG A 1 86 ? 4.134 2.894 8.121 1.00 81.69 86 ARG A C 1
ATOM 658 O O . ARG A 1 86 ? 2.998 2.526 7.848 1.00 81.69 86 ARG A O 1
ATOM 665 N N . THR A 1 87 ? 5.126 2.878 7.231 1.00 90.31 87 THR A N 1
ATOM 666 C CA . THR A 1 87 ? 4.964 2.382 5.856 1.00 90.31 87 THR A CA 1
ATOM 667 C C . THR A 1 87 ? 6.037 1.357 5.536 1.00 90.31 87 THR A C 1
ATOM 669 O O . THR A 1 87 ? 7.216 1.682 5.433 1.00 90.31 87 THR A O 1
ATOM 672 N N . LYS A 1 88 ? 5.618 0.108 5.343 1.00 93.88 88 LYS A N 1
ATOM 673 C CA . LYS A 1 88 ? 6.483 -1.007 4.951 1.00 93.88 88 LYS A CA 1
ATOM 674 C C . LYS A 1 88 ? 6.233 -1.383 3.496 1.00 93.88 88 LYS A C 1
ATOM 676 O O . LYS A 1 88 ? 5.130 -1.203 2.984 1.00 93.88 88 LYS A O 1
ATOM 681 N N . TYR A 1 89 ? 7.242 -1.961 2.854 1.00 95.75 89 TYR A N 1
ATOM 682 C CA . TYR A 1 89 ? 7.167 -2.380 1.457 1.00 95.75 89 TYR A CA 1
ATOM 683 C C . TYR A 1 89 ? 7.508 -3.861 1.296 1.00 95.75 89 TYR A C 1
ATOM 685 O O . TYR A 1 89 ? 8.456 -4.365 1.897 1.00 95.75 89 TYR A O 1
ATOM 693 N N . VAL A 1 90 ? 6.753 -4.544 0.440 1.00 97.75 90 VAL A N 1
ATOM 694 C CA . VAL A 1 90 ? 7.009 -5.914 -0.018 1.00 97.75 90 VAL A CA 1
ATOM 695 C C . VAL A 1 90 ? 6.935 -5.901 -1.542 1.00 97.75 90 VAL A C 1
ATOM 697 O O . VAL A 1 90 ? 5.854 -5.991 -2.115 1.00 97.75 90 VAL A O 1
ATOM 700 N N . LEU A 1 91 ? 8.082 -5.714 -2.192 1.00 98.06 91 LEU A N 1
ATOM 701 C CA . LEU A 1 91 ? 8.181 -5.491 -3.639 1.00 98.06 91 LEU A CA 1
ATOM 702 C C . LEU A 1 91 ? 8.799 -6.701 -4.341 1.00 98.06 91 LEU A C 1
ATOM 704 O O . LEU A 1 91 ? 9.544 -7.462 -3.721 1.00 98.06 91 LEU A O 1
ATOM 708 N N . GLY A 1 92 ? 8.483 -6.878 -5.623 1.00 98.12 92 GLY A N 1
ATOM 709 C CA . GLY A 1 92 ? 8.859 -8.065 -6.398 1.00 98.12 92 GLY A CA 1
ATOM 710 C C . GLY A 1 92 ? 8.035 -9.315 -6.068 1.00 98.12 92 GLY A C 1
ATOM 711 O O . GLY A 1 92 ? 8.263 -10.372 -6.647 1.00 98.12 92 GLY A O 1
ATOM 712 N N . ARG A 1 93 ? 7.113 -9.231 -5.099 1.00 97.94 93 ARG A N 1
ATOM 713 C CA . ARG A 1 93 ? 6.302 -10.353 -4.609 1.00 97.94 93 ARG A CA 1
ATOM 714 C C . ARG A 1 93 ? 5.171 -9.869 -3.711 1.00 97.94 93 ARG A C 1
ATOM 716 O O . ARG A 1 93 ? 5.203 -8.762 -3.184 1.00 97.94 93 ARG A O 1
ATOM 723 N N . HIS A 1 94 ? 4.249 -10.777 -3.425 1.00 97.81 94 HIS A N 1
ATOM 724 C CA . HIS A 1 94 ? 3.268 -10.654 -2.351 1.00 97.81 94 HIS A CA 1
ATOM 725 C C . HIS A 1 94 ? 3.456 -11.814 -1.359 1.00 97.81 94 HIS A C 1
ATOM 727 O O . HIS A 1 94 ? 3.760 -12.936 -1.777 1.00 97.81 94 HIS A O 1
ATOM 733 N N . ARG A 1 95 ? 3.259 -11.591 -0.051 1.00 97.75 95 ARG A N 1
ATOM 734 C CA . ARG A 1 95 ? 3.323 -12.664 0.962 1.00 97.75 95 ARG A CA 1
ATOM 735 C C . ARG A 1 95 ? 1.933 -12.979 1.486 1.00 97.75 95 ARG A C 1
ATOM 737 O O . ARG A 1 95 ? 1.223 -12.093 1.939 1.00 97.75 95 ARG A O 1
ATOM 744 N N . MET A 1 96 ? 1.570 -14.258 1.484 1.00 97.06 96 MET A N 1
ATOM 745 C CA . MET A 1 96 ? 0.240 -14.719 1.898 1.00 97.06 96 MET A CA 1
ATOM 746 C C . MET A 1 96 ? -0.114 -14.343 3.343 1.00 97.06 96 MET A C 1
ATOM 748 O O . MET A 1 96 ? -1.273 -14.054 3.622 1.00 97.06 96 MET A O 1
ATOM 752 N N . GLN A 1 97 ? 0.870 -14.336 4.249 1.00 96.81 97 GLN A N 1
ATOM 753 C CA . GLN A 1 97 ? 0.672 -13.984 5.658 1.00 96.81 97 GLN A CA 1
ATOM 754 C C . GLN A 1 97 ? 0.162 -12.552 5.835 1.00 96.81 97 GLN A C 1
ATOM 756 O O . GLN A 1 97 ? -0.735 -12.328 6.643 1.00 96.81 97 GLN A O 1
ATOM 761 N N . ASP A 1 98 ? 0.660 -11.605 5.035 1.00 97.38 98 ASP A N 1
ATOM 762 C CA . ASP A 1 98 ? 0.270 -10.200 5.161 1.00 97.38 98 ASP A CA 1
ATOM 763 C C . ASP A 1 98 ? -1.266 -10.057 5.014 1.00 97.38 98 ASP A C 1
ATOM 765 O O . ASP A 1 98 ? -1.910 -9.363 5.798 1.00 97.38 98 ASP A O 1
ATOM 769 N N . PHE A 1 99 ? -1.878 -10.815 4.096 1.00 97.88 99 PHE A N 1
ATOM 770 C CA . PHE A 1 99 ? -3.320 -10.795 3.803 1.00 97.88 99 PHE A CA 1
ATOM 771 C C . PHE A 1 99 ? -4.199 -11.502 4.851 1.00 97.88 99 PHE A C 1
ATOM 773 O O . PHE A 1 99 ? -5.423 -11.478 4.722 1.00 97.88 99 PHE A O 1
ATOM 780 N N . ARG A 1 100 ? -3.610 -12.152 5.863 1.00 96.81 100 ARG A N 1
ATOM 781 C CA . ARG A 1 100 ? -4.345 -12.790 6.975 1.00 96.81 100 ARG A CA 1
ATOM 782 C C . ARG A 1 100 ? -4.515 -11.874 8.179 1.00 96.81 100 ARG A C 1
ATOM 784 O O . ARG A 1 100 ? -5.431 -12.074 8.960 1.00 96.81 100 ARG A O 1
ATOM 791 N N . GLU A 1 101 ? -3.619 -10.906 8.324 1.00 93.69 101 GLU A N 1
ATOM 792 C CA . GLU A 1 101 ? -3.463 -10.103 9.542 1.00 93.69 101 GLU A CA 1
ATOM 793 C C . GLU A 1 101 ? -3.830 -8.626 9.339 1.00 93.69 101 GLU A C 1
ATOM 795 O O . GLU A 1 101 ? -3.689 -7.824 10.257 1.00 93.69 101 GLU A O 1
ATOM 800 N N . ALA A 1 102 ? -4.184 -8.225 8.118 1.00 97.25 102 ALA A N 1
ATOM 801 C CA . ALA A 1 102 ? -4.548 -6.845 7.821 1.00 97.25 102 ALA A CA 1
ATOM 802 C C . ALA A 1 102 ? -5.933 -6.509 8.384 1.00 97.25 102 ALA A C 1
ATOM 804 O O . ALA A 1 102 ? -6.812 -7.360 8.395 1.00 97.25 102 ALA A O 1
ATOM 805 N N . ASP A 1 103 ? -6.153 -5.254 8.769 1.00 98.00 103 ASP A N 1
ATOM 806 C CA . ASP A 1 103 ? -7.499 -4.756 9.064 1.00 98.00 103 ASP A CA 1
ATOM 807 C C . ASP A 1 103 ? -8.282 -4.492 7.768 1.00 98.00 103 ASP A C 1
ATOM 809 O O . ASP A 1 103 ? -9.488 -4.704 7.720 1.00 98.00 103 ASP A O 1
ATOM 813 N N . TYR A 1 104 ? -7.596 -4.030 6.714 1.00 98.19 104 TYR A N 1
ATOM 814 C CA . TYR A 1 104 ? -8.176 -3.749 5.398 1.00 98.19 104 TYR A CA 1
ATOM 815 C C . TYR A 1 104 ? -7.186 -4.061 4.279 1.00 98.19 104 TYR A C 1
ATOM 817 O O . TYR A 1 104 ? -5.977 -3.859 4.421 1.00 98.19 104 TYR A O 1
ATOM 825 N N . ILE A 1 105 ? -7.707 -4.470 3.122 1.00 98.31 105 ILE A N 1
ATOM 826 C CA . ILE A 1 105 ? -6.931 -4.570 1.884 1.00 98.31 105 ILE A CA 1
ATOM 827 C C . ILE A 1 105 ? -7.509 -3.625 0.847 1.00 98.31 105 ILE A C 1
ATOM 829 O O . ILE A 1 105 ? -8.620 -3.821 0.365 1.00 98.31 105 ILE A O 1
ATOM 833 N N . PHE A 1 106 ? -6.724 -2.634 0.449 1.00 98.25 106 PHE A N 1
ATOM 834 C CA . PHE A 1 106 ? -6.987 -1.870 -0.752 1.00 98.25 106 PHE A CA 1
ATOM 835 C C . PHE A 1 106 ? -6.531 -2.662 -1.980 1.00 98.25 106 PHE A C 1
ATOM 837 O O . PHE A 1 106 ? -5.350 -2.995 -2.127 1.00 98.25 106 PHE A O 1
ATOM 844 N N . LYS A 1 107 ? -7.475 -2.952 -2.875 1.00 97.44 107 LYS A N 1
ATOM 845 C CA . LYS A 1 107 ? -7.215 -3.623 -4.147 1.00 97.44 107 LYS A CA 1
ATOM 846 C C . LYS A 1 107 ? -7.146 -2.601 -5.278 1.00 97.44 107 LYS A C 1
ATOM 848 O O . LYS A 1 107 ? -8.186 -2.110 -5.717 1.00 97.44 107 LYS A O 1
ATOM 853 N N . ASN A 1 108 ? -5.953 -2.372 -5.823 1.00 95.31 108 ASN A N 1
ATOM 854 C CA . ASN A 1 108 ? -5.804 -1.605 -7.060 1.00 95.31 108 ASN A CA 1
ATOM 855 C C . ASN A 1 108 ? -6.609 -2.277 -8.207 1.00 95.31 108 ASN A C 1
ATOM 857 O O . ASN A 1 108 ? -6.578 -3.511 -8.314 1.00 95.31 108 ASN A O 1
ATOM 861 N N . PRO A 1 109 ? -7.346 -1.526 -9.056 1.00 93.50 109 PRO A N 1
ATOM 862 C CA . PRO A 1 109 ? -8.156 -2.068 -10.148 1.00 93.50 109 PRO A CA 1
ATOM 863 C C . PRO A 1 109 ? -7.450 -3.108 -11.022 1.00 93.50 109 PRO A C 1
ATOM 865 O O . PRO A 1 109 ? -8.056 -4.141 -11.318 1.00 93.50 109 PRO A O 1
ATOM 868 N N . SER A 1 110 ? -6.172 -2.887 -11.352 1.00 91.25 110 SER A N 1
ATOM 869 C CA . SER A 1 110 ? -5.377 -3.779 -12.210 1.00 91.25 110 SER A CA 1
ATOM 870 C C . SER A 1 110 ? -5.047 -5.132 -11.571 1.00 91.25 110 SER A C 1
ATOM 872 O O . SER A 1 110 ? -4.614 -6.047 -12.266 1.00 91.25 110 SER A O 1
ATOM 874 N N . VAL A 1 111 ? -5.249 -5.298 -10.259 1.00 93.00 111 VAL A N 1
ATOM 875 C CA . VAL A 1 111 ? -5.057 -6.591 -9.591 1.00 93.00 111 VAL A CA 1
ATOM 876 C C . VAL A 1 111 ? -6.196 -7.547 -9.972 1.00 93.00 111 VAL A C 1
ATOM 878 O O . VAL A 1 111 ? -7.372 -7.220 -9.746 1.00 93.00 111 VAL A O 1
ATOM 881 N N . PRO A 1 112 ? -5.897 -8.765 -10.463 1.00 94.31 112 PRO A N 1
ATOM 882 C CA . PRO A 1 112 ? -6.917 -9.748 -10.820 1.00 94.31 112 PRO A CA 1
ATOM 883 C C . PRO A 1 112 ? -7.859 -10.085 -9.658 1.00 94.31 112 PRO A C 1
ATOM 885 O O . PRO A 1 112 ? -7.432 -10.324 -8.525 1.00 94.31 112 PRO A O 1
ATOM 888 N N . LYS A 1 113 ? -9.170 -10.151 -9.934 1.00 91.44 113 LYS A N 1
ATOM 889 C CA . LYS A 1 113 ? -10.198 -10.469 -8.919 1.00 91.44 113 LYS A CA 1
ATOM 890 C C . LYS A 1 113 ? -10.016 -11.864 -8.300 1.00 91.44 113 LYS A C 1
ATOM 892 O O . LYS A 1 113 ? -10.402 -12.074 -7.153 1.00 91.44 113 LYS A O 1
ATOM 897 N N . ASN A 1 114 ? -9.438 -12.801 -9.050 1.00 94.12 114 ASN A N 1
ATOM 898 C CA . ASN A 1 114 ? -9.188 -14.187 -8.645 1.00 94.12 114 ASN A CA 1
ATOM 899 C C . ASN A 1 114 ? -7.821 -14.398 -7.965 1.00 94.12 114 ASN A C 1
ATOM 901 O O . ASN A 1 114 ? -7.460 -15.549 -7.712 1.00 94.12 114 ASN A O 1
ATOM 905 N N . SER A 1 115 ? -7.092 -13.320 -7.647 1.00 96.25 115 SER A N 1
ATOM 906 C CA . SER A 1 115 ? -5.811 -13.370 -6.938 1.00 96.25 115 SER A CA 1
ATOM 907 C C . SER A 1 115 ? -5.873 -14.285 -5.700 1.00 96.25 115 SER A C 1
ATOM 909 O O . SER A 1 115 ? -6.783 -14.133 -4.872 1.00 96.25 115 SER A O 1
ATOM 911 N N . PRO A 1 116 ? -4.911 -15.212 -5.521 1.00 97.19 116 PRO A N 1
ATOM 912 C CA . PRO A 1 116 ? -4.885 -16.106 -4.363 1.00 97.19 116 PRO A CA 1
ATOM 913 C C . PRO A 1 116 ? -4.764 -15.337 -3.038 1.00 97.19 116 PRO A C 1
ATOM 915 O O . PRO A 1 116 ? -5.360 -15.736 -2.038 1.00 97.19 116 PRO A O 1
ATOM 918 N N . TYR A 1 117 ? -4.091 -14.185 -3.044 1.00 97.94 117 TYR A N 1
ATOM 919 C CA . TYR A 1 117 ? -3.957 -13.305 -1.883 1.00 97.94 117 TYR A CA 1
ATOM 920 C C . TYR A 1 117 ? -5.309 -12.725 -1.436 1.00 97.94 117 TYR A C 1
ATOM 922 O O . TYR A 1 117 ? -5.632 -12.716 -0.249 1.00 97.94 117 TYR A O 1
ATOM 930 N N . LEU A 1 118 ? -6.159 -12.329 -2.391 1.00 97.31 118 LEU A N 1
ATOM 931 C CA . LEU A 1 118 ? -7.508 -11.830 -2.096 1.00 97.3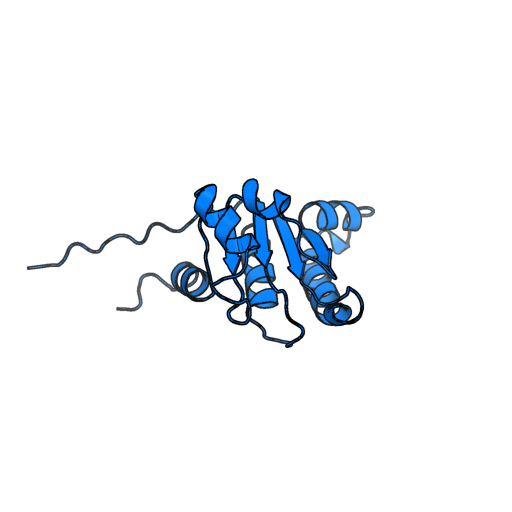1 118 LEU A CA 1
ATOM 932 C C . LEU A 1 118 ? -8.451 -12.949 -1.638 1.00 97.31 118 LEU A C 1
ATOM 934 O O . LEU A 1 118 ? -9.350 -12.707 -0.836 1.00 97.31 118 LEU A O 1
ATOM 938 N N . LYS A 1 119 ? -8.253 -14.186 -2.113 1.00 97.62 119 LYS A N 1
ATOM 939 C CA . LYS A 1 119 ? -8.993 -15.351 -1.601 1.00 97.62 119 LYS A CA 1
ATOM 940 C C . LYS A 1 119 ? -8.662 -15.614 -0.130 1.00 97.62 119 LYS A C 1
ATOM 942 O O . LYS A 1 119 ? -9.571 -15.878 0.653 1.00 97.62 119 LYS A O 1
ATOM 947 N N . ILE A 1 120 ? -7.390 -15.490 0.259 1.00 96.94 120 ILE A N 1
ATOM 948 C CA . ILE A 1 120 ? -6.981 -15.592 1.666 1.00 96.94 120 ILE A CA 1
ATOM 949 C C . ILE A 1 120 ? -7.642 -14.513 2.510 1.00 96.94 120 ILE A C 1
ATOM 951 O O . ILE A 1 120 ? -8.217 -14.838 3.545 1.00 96.94 120 ILE A O 1
ATOM 955 N N . ALA A 1 121 ? -7.602 -13.262 2.062 1.00 97.44 121 ALA A N 1
ATOM 956 C CA . ALA A 1 121 ? -8.243 -12.156 2.762 1.00 97.44 121 ALA A CA 1
ATOM 957 C C . ALA A 1 121 ? -9.722 -12.438 3.048 1.00 97.44 121 ALA A C 1
ATOM 959 O O . ALA A 1 121 ? -10.158 -12.391 4.196 1.00 97.44 121 ALA A O 1
ATOM 960 N N . LYS A 1 122 ? -10.465 -12.855 2.014 1.00 97.19 122 LYS A N 1
ATOM 961 C CA . LYS A 1 122 ? -11.877 -13.243 2.135 1.00 97.19 122 LYS A CA 1
ATOM 962 C C . LYS A 1 122 ? -12.084 -14.379 3.136 1.00 97.19 122 LYS A C 1
ATOM 964 O O . LYS A 1 122 ? -12.972 -14.283 3.975 1.00 97.19 122 LYS A O 1
ATOM 969 N N . LYS A 1 123 ? -11.251 -15.428 3.094 1.00 97.62 123 LYS A N 1
ATOM 970 C CA . LYS A 1 123 ? -11.320 -16.552 4.047 1.00 97.62 123 LYS A CA 1
ATOM 971 C C . LYS A 1 123 ? -11.131 -16.094 5.499 1.00 97.62 123 LYS A C 1
ATOM 973 O O . LYS A 1 123 ? -11.769 -16.643 6.388 1.00 97.62 123 LYS A O 1
ATOM 978 N N . ASN A 1 124 ? -10.285 -15.092 5.731 1.00 97.31 124 ASN A N 1
ATOM 979 C CA . ASN A 1 124 ? -10.031 -14.526 7.060 1.00 97.31 124 ASN A CA 1
ATOM 980 C C . ASN A 1 124 ? -10.976 -13.357 7.396 1.00 97.31 124 ASN A C 1
ATOM 982 O O . ASN A 1 124 ? -10.766 -12.682 8.394 1.00 97.31 124 ASN A O 1
ATOM 986 N N . LYS A 1 125 ? -12.021 -13.124 6.584 1.00 97.62 125 LYS A N 1
ATOM 987 C CA . LYS A 1 125 ? -13.001 -12.039 6.756 1.00 97.62 125 LYS A CA 1
ATOM 988 C C . LYS A 1 125 ? -12.371 -10.640 6.771 1.00 97.62 125 LYS A C 1
ATOM 990 O O . LYS A 1 125 ? -12.940 -9.719 7.347 1.00 97.62 125 LYS A O 1
ATOM 995 N N . ILE A 1 126 ? -11.227 -10.471 6.105 1.00 97.69 126 ILE A N 1
ATOM 996 C CA . ILE A 1 126 ? -10.591 -9.164 5.948 1.00 97.69 126 ILE A CA 1
ATOM 997 C C . ILE A 1 126 ? -11.328 -8.386 4.848 1.00 97.69 126 ILE A C 1
ATOM 999 O O . ILE A 1 126 ? -11.392 -8.870 3.709 1.00 97.69 126 ILE A O 1
ATOM 1003 N N . PRO A 1 127 ? -11.879 -7.194 5.141 1.00 96.88 127 PRO A N 1
ATOM 1004 C CA . PRO A 1 127 ? -12.561 -6.382 4.144 1.00 96.88 127 PRO A CA 1
ATOM 1005 C C . PRO A 1 127 ? -11.618 -5.948 3.015 1.00 96.88 127 PRO A C 1
ATOM 1007 O O . PRO A 1 127 ? -10.508 -5.456 3.245 1.00 96.88 127 PRO A O 1
ATOM 1010 N N . ILE A 1 128 ? -12.091 -6.101 1.777 1.00 97.19 128 ILE A N 1
ATOM 1011 C CA . ILE A 1 128 ? -11.397 -5.638 0.574 1.00 97.19 128 ILE A CA 1
ATOM 1012 C C . ILE A 1 128 ? -12.092 -4.372 0.081 1.00 97.19 128 ILE A C 1
ATOM 1014 O O . ILE A 1 128 ? -13.258 -4.410 -0.305 1.00 97.19 128 ILE A O 1
ATOM 1018 N N . ILE A 1 129 ? -11.351 -3.272 0.068 1.00 96.56 129 ILE A N 1
ATOM 1019 C CA . ILE A 1 129 ? -11.794 -1.937 -0.338 1.00 96.56 129 ILE A CA 1
ATOM 1020 C C . ILE A 1 129 ? -11.079 -1.505 -1.622 1.00 96.56 129 ILE A C 1
ATOM 1022 O O . ILE A 1 129 ? -10.116 -2.135 -2.066 1.00 96.56 129 ILE A O 1
ATOM 1026 N N . ASN A 1 130 ? -11.577 -0.453 -2.263 1.00 95.31 130 ASN A N 1
ATOM 1027 C CA . ASN A 1 130 ? -11.048 0.049 -3.532 1.00 95.31 130 ASN A CA 1
ATOM 1028 C C . ASN A 1 130 ? -11.284 1.564 -3.663 1.00 95.31 130 ASN A C 1
ATOM 1030 O O . ASN A 1 130 ? -11.685 2.220 -2.700 1.00 95.31 130 ASN A O 1
ATOM 1034 N N . ASP A 1 131 ? -11.026 2.118 -4.848 1.00 92.06 131 ASP A N 1
ATOM 1035 C CA . ASP A 1 131 ? -11.177 3.550 -5.130 1.00 92.06 131 ASP A CA 1
ATOM 1036 C C . ASP A 1 131 ? -12.584 4.088 -4.830 1.00 92.06 131 ASP A C 1
ATOM 1038 O O . ASP A 1 131 ? -12.715 5.220 -4.369 1.00 92.06 131 ASP A O 1
ATOM 1042 N N . TRP A 1 132 ? -13.637 3.279 -5.001 1.00 90.31 132 TRP A N 1
ATOM 1043 C CA . TRP A 1 132 ? -14.997 3.693 -4.650 1.00 90.31 132 TRP A CA 1
ATOM 1044 C C . TRP A 1 132 ? -15.128 3.959 -3.159 1.00 90.31 132 TRP A C 1
ATOM 1046 O O . TRP A 1 132 ? -15.683 4.987 -2.784 1.00 90.31 132 TRP A O 1
ATOM 1056 N N . THR A 1 133 ? -14.578 3.082 -2.313 1.00 90.06 133 THR A N 1
ATOM 1057 C CA . THR A 1 133 ? -14.574 3.283 -0.858 1.00 90.06 133 THR A CA 1
ATOM 1058 C C . THR A 1 133 ? -13.914 4.611 -0.504 1.00 90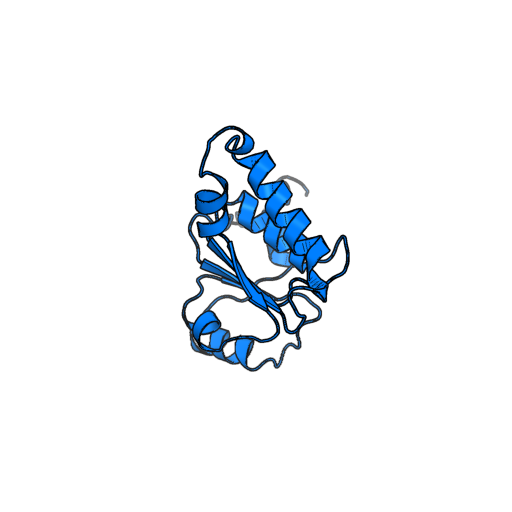.06 133 THR A C 1
ATOM 1060 O O . THR A 1 133 ? -14.498 5.403 0.223 1.00 90.06 133 THR A O 1
ATOM 1063 N N . ILE A 1 134 ? -12.738 4.897 -1.072 1.00 90.31 134 ILE A N 1
ATOM 1064 C CA . ILE A 1 134 ? -12.034 6.165 -0.830 1.00 90.31 134 ILE A CA 1
ATOM 1065 C C . ILE A 1 134 ? -12.880 7.356 -1.289 1.00 90.31 134 ILE A C 1
ATOM 1067 O O . ILE A 1 134 ? -13.009 8.337 -0.559 1.00 90.31 134 ILE A O 1
ATOM 1071 N N . PHE A 1 135 ? -13.481 7.270 -2.477 1.00 89.44 135 PHE A N 1
ATOM 1072 C CA . PHE A 1 135 ? -14.318 8.340 -3.004 1.00 89.44 135 PHE A CA 1
ATOM 1073 C C . PHE A 1 135 ? -15.518 8.617 -2.090 1.00 89.44 135 PHE A C 1
ATOM 1075 O O . PHE A 1 135 ? -15.749 9.769 -1.746 1.00 89.44 135 PHE A O 1
ATOM 1082 N N . PHE A 1 136 ? -16.250 7.592 -1.644 1.00 88.19 136 PHE A N 1
ATOM 1083 C CA . PHE A 1 136 ? -17.361 7.770 -0.699 1.00 88.19 136 PHE A CA 1
ATOM 1084 C C . PHE A 1 136 ? -16.906 8.342 0.657 1.00 88.19 136 PHE A C 1
ATOM 1086 O O . PHE A 1 136 ? -17.635 9.132 1.249 1.00 88.19 136 PHE A O 1
ATOM 1093 N N . GLU A 1 137 ? -15.697 8.015 1.120 1.00 87.12 137 GLU A N 1
ATOM 1094 C CA . GLU A 1 137 ? -15.135 8.538 2.376 1.00 87.12 137 GLU A CA 1
ATOM 1095 C C . GLU A 1 137 ? -14.707 10.018 2.309 1.00 87.12 137 GLU A C 1
ATOM 1097 O O . GLU A 1 137 ? -14.758 10.734 3.319 1.00 87.12 137 GLU A O 1
ATOM 1102 N N . GLU A 1 138 ? -14.282 10.495 1.134 1.00 81.94 138 GLU A N 1
ATOM 1103 C CA . GLU A 1 138 ? -13.866 11.892 0.924 1.00 81.94 138 GLU A CA 1
ATOM 1104 C C . GLU A 1 138 ? -15.005 12.807 0.456 1.00 81.94 138 GLU A C 1
ATOM 1106 O O . GLU A 1 138 ? -14.861 14.028 0.541 1.00 81.94 138 GLU A O 1
ATOM 1111 N N . ARG A 1 139 ? -16.142 12.265 -0.003 1.00 79.00 139 ARG A N 1
ATOM 1112 C CA . ARG A 1 139 ? -17.278 13.090 -0.436 1.00 79.00 139 ARG A CA 1
ATOM 1113 C C . ARG A 1 139 ? -17.812 13.973 0.708 1.00 79.00 139 ARG A C 1
ATOM 1115 O O . ARG A 1 139 ? -18.012 13.483 1.825 1.00 79.00 139 ARG A O 1
ATOM 1122 N N . PRO A 1 140 ? -18.104 15.259 0.436 1.00 64.75 140 PRO A N 1
ATOM 1123 C CA . PRO A 1 140 ? -18.932 16.082 1.311 1.00 64.75 140 PRO A CA 1
ATOM 1124 C C . PRO A 1 140 ? -20.317 15.436 1.458 1.00 64.75 140 PRO A C 1
ATOM 1126 O O . PRO A 1 140 ? -20.922 15.051 0.459 1.00 64.75 140 PRO A O 1
ATOM 1129 N N . GLN A 1 141 ? -20.835 15.305 2.683 1.00 63.03 141 GLN A N 1
ATOM 1130 C CA . GLN A 1 141 ? -22.125 14.632 2.935 1.00 63.03 141 GLN A CA 1
ATOM 1131 C C . GLN A 1 141 ? -23.357 15.444 2.487 1.00 63.03 141 GLN A C 1
ATOM 1133 O O . GLN A 1 141 ? -24.487 15.050 2.747 1.00 63.03 141 GLN A O 1
ATOM 1138 N N . ASN A 1 142 ? -23.143 16.578 1.824 1.00 59.72 142 ASN A N 1
ATOM 1139 C CA . ASN A 1 142 ? -24.154 17.560 1.447 1.00 59.72 142 ASN A CA 1
ATOM 1140 C C . ASN A 1 142 ? -24.311 17.736 -0.074 1.00 59.72 142 ASN A C 1
ATOM 1142 O O . ASN A 1 142 ? -24.898 18.722 -0.504 1.00 59.72 142 ASN A O 1
ATOM 1146 N N . LEU A 1 143 ? -23.795 16.812 -0.887 1.00 50.69 143 LEU A N 1
ATOM 1147 C CA . LEU A 1 143 ? -24.114 16.754 -2.316 1.00 50.69 143 LEU A CA 1
ATOM 1148 C C . LEU A 1 143 ? -25.316 15.825 -2.509 1.00 50.69 143 LEU A C 1
ATOM 1150 O O . LEU A 1 143 ? -25.150 14.608 -2.613 1.00 50.69 143 LEU A O 1
ATOM 1154 N N . VAL A 1 144 ? -26.507 16.425 -2.482 1.00 51.56 144 VAL A N 1
ATOM 1155 C CA . VAL A 1 144 ? -27.777 15.843 -2.941 1.00 51.56 144 VAL A CA 1
ATOM 1156 C C . VAL A 1 144 ? -28.169 16.562 -4.220 1.00 51.56 144 VAL A C 1
ATOM 1158 O O . VAL A 1 144 ? -28.067 17.809 -4.216 1.00 51.56 144 VAL A O 1
#

Organism: NCBI:txid1975018

pLDDT: mean 85.86, std 16.12, range [38.88, 98.31]

Secondary structure (DSSP, 8-state):
-------------TT-EEEEE---SSTT-HHHHHHHHHHHTT-EEEEEESS-TTTTHHHHHHHHHHHHHHTSGGGSTTHHHHHHTTEEEEESB--TTHHHH-SEEEE-TTS-TT-HHHHHHHHTT--EE-HHHHHHHHS-TT--

InterPro domains:
  IPR005762 UDP-N-acetylmuramoylalanine-D-glutamate ligase MurD [PTHR43692] (12-139)

Foldseek 3Di:
DDDPPPPPDFDQQAQFEEEEEDLDLDPPFFNLVVLLLSVVSHHQYEYEYLAACVSNVVSVVVSLVSLCVPPVCVPPPPVSVVSVRRYHYHYNDDDLVSLLPGQEYEYGPPDDPPDPSVVSNVVNVRYYDYPVSSVVNPDDPPDD

Sequence (144 aa):
MAGKSERIVKMNFGNKKIIIMGLGSYKDGSGISAALFFAKKGANLLITDLKTKKELASQIKRLESFFLARTGLARIEGSKERLLTRTKYVLGRHRMQDFREADYIFKNPSVPKNSPYLKIAKKNKIPIINDWTIFFEERPQNLV